Protein AF-A0A2V5UAE0-F1 (afdb_monomer)

Secondary structure (DSSP, 8-state):
--HHHHHHHHHHHHHHT------------EEEEEEESS-TGGGHHHHHHHHHHHHHTT--BTTTEEEEEEE-TT-GGGHHHHHHHHHHTT-SEEEE--HHHHHHHHHHH-

pLDDT: mean 87.6, std 12.56, range [53.81, 98.44]

Sequence (110 aa):
MNKKILVSILAVVILAFVHPADAQQARKVHRIGILISGSVSSANIRKDAFRQGLRELGYVEGQNIVIEYRYAEGKADRFPDLAADLVRLNVDVIVTVSTPGVLAARKATG

Structure (mmCIF, N/CA/C/O backbone):
data_AF-A0A2V5UAE0-F1
#
_entry.id   AF-A0A2V5UAE0-F1
#
loop_
_atom_site.group_PDB
_atom_site.id
_atom_site.type_symbol
_atom_site.label_atom_id
_atom_site.label_alt_id
_atom_site.label_comp_id
_atom_site.label_asym_id
_atom_site.label_entity_id
_atom_site.label_seq_id
_atom_site.pdbx_PDB_ins_code
_atom_site.Cartn_x
_atom_site.Cartn_y
_atom_site.Cartn_z
_atom_site.occupancy
_atom_site.B_iso_or_equiv
_atom_site.auth_seq_id
_atom_site.auth_comp_id
_atom_site.auth_asym_id
_atom_site.auth_atom_id
_atom_site.pdbx_PDB_model_num
ATOM 1 N N . MET A 1 1 ? -37.369 8.568 57.285 1.00 56.47 1 MET A N 1
ATOM 2 C CA . MET A 1 1 ? -37.024 8.378 55.857 1.00 56.47 1 MET A CA 1
ATOM 3 C C . MET A 1 1 ? -36.707 6.905 55.620 1.00 56.47 1 MET A C 1
ATOM 5 O O . MET A 1 1 ? -35.843 6.366 56.299 1.00 56.47 1 MET A O 1
ATOM 9 N N . ASN A 1 2 ? -37.472 6.218 54.765 1.00 77.12 2 ASN A N 1
ATOM 10 C CA . ASN A 1 2 ? -37.405 4.757 54.624 1.00 77.12 2 ASN A CA 1
ATOM 11 C C . ASN A 1 2 ? -36.143 4.328 53.861 1.00 77.12 2 ASN A C 1
ATOM 13 O O . ASN A 1 2 ? -35.950 4.749 52.725 1.00 77.12 2 ASN A O 1
ATOM 17 N N . LYS A 1 3 ? -35.323 3.438 54.443 1.00 71.81 3 LYS A N 1
ATOM 18 C CA . LYS A 1 3 ? -34.089 2.905 53.817 1.00 71.81 3 LYS A CA 1
ATOM 19 C C . LYS A 1 3 ? -34.328 2.353 52.403 1.00 71.81 3 LYS A C 1
ATOM 21 O O . LYS A 1 3 ? -33.471 2.481 51.539 1.00 71.81 3 LYS A O 1
ATOM 26 N N . LYS A 1 4 ? -35.528 1.817 52.156 1.00 73.12 4 LYS A N 1
ATOM 27 C CA . LYS A 1 4 ? -35.979 1.322 50.846 1.00 73.12 4 LYS A CA 1
ATOM 28 C C . LYS A 1 4 ? -36.037 2.424 49.779 1.00 73.12 4 LYS A C 1
ATOM 30 O O . LYS A 1 4 ? -35.613 2.195 48.658 1.00 73.12 4 LYS A O 1
ATOM 35 N N . ILE A 1 5 ? -36.493 3.625 50.148 1.00 79.56 5 ILE A N 1
ATOM 36 C CA . ILE A 1 5 ? -36.592 4.780 49.239 1.00 79.56 5 ILE A CA 1
ATOM 37 C C . ILE A 1 5 ? -35.192 5.265 48.852 1.00 79.56 5 ILE A C 1
ATOM 39 O O . ILE A 1 5 ? -34.943 5.587 47.695 1.00 79.56 5 ILE A O 1
ATOM 43 N N . LEU A 1 6 ? -34.260 5.254 49.809 1.00 75.75 6 LEU A N 1
ATOM 44 C CA . LEU A 1 6 ? -32.880 5.675 49.577 1.00 75.75 6 LEU A CA 1
ATOM 45 C C . LEU A 1 6 ? -32.162 4.756 48.572 1.00 75.75 6 LEU A C 1
ATOM 47 O O . LEU A 1 6 ? -31.471 5.236 47.680 1.00 75.75 6 LEU A O 1
ATOM 51 N N . VAL A 1 7 ? -32.376 3.440 48.684 1.00 80.88 7 VAL A N 1
ATOM 52 C CA . VAL A 1 7 ? -31.809 2.441 47.761 1.00 80.88 7 VAL A CA 1
ATOM 53 C C . VAL A 1 7 ? -32.392 2.589 46.354 1.00 80.88 7 VAL A C 1
ATOM 55 O O . VAL A 1 7 ? -31.650 2.525 45.377 1.00 80.88 7 VAL A O 1
ATOM 58 N N . SER A 1 8 ? -33.698 2.839 46.238 1.00 77.62 8 SER A N 1
ATOM 59 C CA . SER A 1 8 ? -34.347 3.034 44.937 1.00 77.62 8 SER A CA 1
ATOM 60 C C . SER A 1 8 ? -33.843 4.283 44.213 1.00 77.62 8 SER A C 1
ATOM 62 O O . SER A 1 8 ? -33.578 4.220 43.017 1.00 77.62 8 SER A O 1
ATOM 64 N N . ILE A 1 9 ? -33.656 5.397 44.929 1.00 82.69 9 ILE A N 1
ATOM 65 C CA . ILE A 1 9 ? -33.116 6.632 44.338 1.00 82.69 9 ILE A CA 1
ATOM 66 C C . ILE A 1 9 ? -31.680 6.404 43.858 1.00 82.69 9 ILE A C 1
ATOM 68 O O . ILE A 1 9 ? -31.33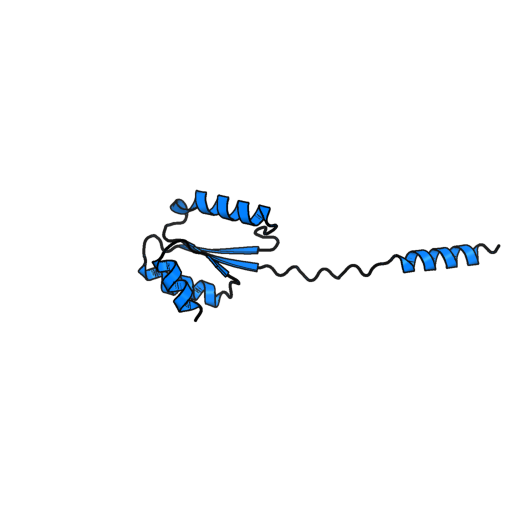9 6.788 42.742 1.00 82.69 9 ILE A O 1
ATOM 72 N N . LEU A 1 10 ? -30.856 5.724 44.658 1.00 81.12 10 LEU A N 1
ATOM 73 C CA . LEU A 1 10 ? -29.467 5.452 44.297 1.00 81.12 10 LEU A CA 1
ATOM 74 C C . LEU A 1 10 ? -29.356 4.573 43.040 1.00 81.12 10 LEU A C 1
ATOM 76 O O . LEU A 1 10 ? -28.534 4.849 42.171 1.00 81.12 10 LEU A O 1
ATOM 80 N N . ALA A 1 11 ? -30.214 3.560 42.906 1.00 77.88 11 ALA A N 1
ATOM 81 C CA . ALA A 1 11 ? -30.239 2.696 41.727 1.00 77.88 11 ALA A CA 1
ATOM 82 C C . ALA A 1 11 ? -30.638 3.457 40.449 1.00 77.88 11 ALA A C 1
ATOM 84 O O . ALA A 1 11 ? -30.014 3.271 39.406 1.00 77.88 11 ALA A O 1
ATOM 85 N N . VAL A 1 12 ? -31.629 4.352 40.531 1.00 80.50 12 VAL A N 1
ATOM 86 C CA . VAL A 1 12 ? -32.067 5.173 39.386 1.00 80.50 12 VAL A CA 1
ATOM 87 C C . VAL A 1 12 ? -30.970 6.144 38.949 1.00 80.50 12 VAL A C 1
ATOM 89 O O . VAL A 1 12 ? -30.738 6.302 37.754 1.00 80.50 12 VAL A O 1
ATOM 92 N N . VAL A 1 13 ? -30.254 6.745 39.903 1.00 82.31 13 VAL A N 1
ATOM 93 C CA . VAL A 1 13 ? -29.121 7.629 39.604 1.00 82.31 13 VAL A CA 1
ATOM 94 C C . VAL A 1 13 ? -28.010 6.859 38.888 1.00 82.31 13 VAL A C 1
ATOM 96 O O . VAL A 1 13 ? -27.516 7.333 37.875 1.00 82.31 13 VAL A O 1
ATOM 99 N N . ILE A 1 14 ? -27.662 5.650 39.341 1.00 78.06 14 ILE A N 1
ATOM 100 C CA . ILE A 1 14 ? -26.622 4.830 38.696 1.00 78.06 14 ILE A CA 1
ATOM 101 C C . ILE A 1 14 ? -27.009 4.465 37.258 1.00 78.06 14 ILE A C 1
ATOM 103 O O . ILE A 1 14 ? -26.180 4.602 36.361 1.00 78.06 14 ILE A O 1
ATOM 107 N N . LEU A 1 15 ? -28.262 4.059 37.012 1.00 73.38 15 LEU A N 1
ATOM 108 C CA . LEU A 1 15 ? -28.722 3.745 35.654 1.00 73.38 15 LEU A CA 1
ATOM 109 C C . LEU A 1 15 ? -28.743 4.970 34.728 1.00 73.38 15 LEU A C 1
ATOM 111 O O . LEU A 1 15 ? -28.497 4.816 33.535 1.00 73.38 15 LEU A O 1
ATOM 115 N N . ALA A 1 16 ? -28.973 6.175 35.256 1.00 73.25 16 ALA A N 1
ATOM 116 C CA . ALA A 1 16 ? -28.948 7.411 34.469 1.00 73.25 16 ALA A CA 1
ATOM 117 C C . ALA A 1 16 ? -27.538 7.806 33.982 1.00 73.25 16 ALA A C 1
ATOM 119 O O . ALA A 1 16 ? -27.418 8.601 33.052 1.00 73.25 16 ALA A O 1
ATOM 120 N N . PHE A 1 17 ? -26.478 7.243 34.576 1.00 67.06 17 PHE A N 1
ATOM 121 C CA . PHE A 1 17 ? -25.087 7.464 34.161 1.00 67.06 17 PHE A CA 1
ATOM 122 C C . PHE A 1 17 ? -24.511 6.341 33.292 1.00 67.06 17 PHE A C 1
ATOM 124 O O . PHE A 1 17 ? -23.368 6.451 32.842 1.00 67.06 17 PHE A O 1
ATOM 131 N N . VAL A 1 18 ? -25.282 5.286 33.010 1.00 67.56 18 VAL A N 1
ATOM 132 C CA . VAL A 1 18 ? -24.875 4.251 32.055 1.00 67.56 18 VAL A CA 1
ATOM 133 C C . VAL A 1 18 ? -25.025 4.828 30.652 1.00 67.56 18 VAL A C 1
ATOM 135 O O . VAL A 1 18 ? -26.077 4.737 30.024 1.00 67.56 18 VAL A O 1
ATOM 138 N N . HIS A 1 19 ? -23.959 5.456 30.160 1.00 64.25 19 HIS A N 1
ATOM 139 C CA . HIS A 1 19 ? -23.851 5.724 28.735 1.00 64.25 19 HIS A CA 1
ATOM 140 C C . HIS A 1 19 ? -23.828 4.375 28.014 1.00 64.25 19 HIS A C 1
ATOM 142 O O . HIS A 1 19 ? -23.097 3.480 28.456 1.00 64.25 19 HIS A O 1
ATOM 148 N N . PRO A 1 20 ? -24.593 4.195 26.924 1.00 60.28 20 PRO A N 1
ATOM 149 C CA . PRO A 1 20 ? -24.340 3.078 26.038 1.00 60.28 20 PRO A CA 1
ATOM 150 C C . PRO A 1 20 ? -22.886 3.226 25.594 1.00 60.28 20 PRO A C 1
ATOM 152 O O . PRO A 1 20 ? -22.529 4.192 24.924 1.00 60.28 20 PRO A O 1
ATOM 155 N N . ALA A 1 21 ? -22.024 2.317 26.049 1.00 59.72 21 ALA A N 1
ATOM 156 C CA . ALA A 1 21 ? -20.734 2.145 25.419 1.00 59.72 21 ALA A CA 1
ATOM 157 C C . ALA A 1 21 ? -21.065 1.848 23.960 1.00 59.72 21 ALA A C 1
ATOM 159 O O . ALA A 1 21 ? -21.709 0.830 23.695 1.00 59.72 21 ALA A O 1
ATOM 160 N N . ASP A 1 22 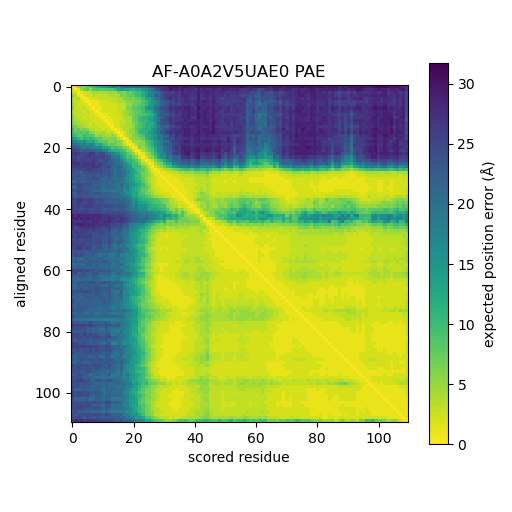? -20.726 2.768 23.051 1.00 56.38 22 ASP A N 1
ATOM 161 C CA . ASP A 1 22 ? -20.759 2.494 21.621 1.00 56.38 22 ASP A CA 1
ATOM 162 C C . ASP A 1 22 ? -20.110 1.127 21.458 1.00 56.38 22 ASP A C 1
ATOM 164 O O . ASP A 1 22 ? -18.937 0.947 21.800 1.00 56.38 22 ASP A O 1
ATOM 168 N N . ALA A 1 23 ? -20.905 0.131 21.063 1.00 53.81 23 ALA A N 1
ATOM 169 C CA . ALA A 1 23 ? -20.394 -1.182 20.740 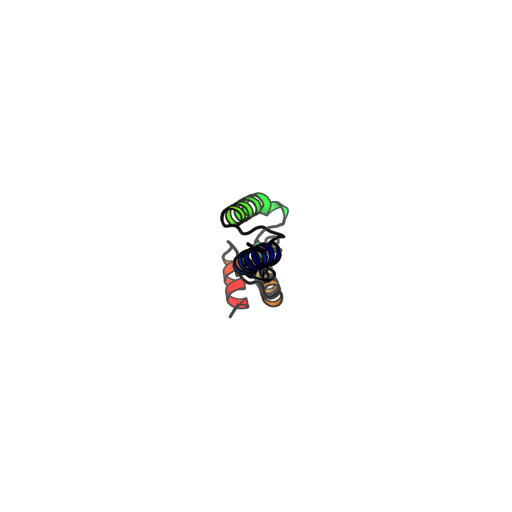1.00 53.81 23 ALA A CA 1
ATOM 170 C C . ALA A 1 23 ? -19.357 -0.918 19.660 1.00 53.81 23 ALA A C 1
ATOM 172 O O . ALA A 1 23 ? -19.723 -0.556 18.545 1.00 53.81 23 ALA A O 1
ATOM 173 N N . GLN A 1 24 ? -18.081 -0.949 20.051 1.00 55.38 24 GLN A N 1
ATOM 174 C CA . GLN A 1 24 ? -17.000 -0.364 19.281 1.00 55.38 24 GLN A CA 1
ATOM 175 C C . GLN A 1 24 ? -16.918 -1.167 17.995 1.00 55.38 24 GLN A C 1
ATOM 177 O O . GLN A 1 24 ? -16.374 -2.272 17.975 1.00 55.38 24 GLN A O 1
ATOM 182 N N . GLN A 1 25 ? -17.581 -0.651 16.960 1.00 56.62 25 GLN A N 1
ATOM 183 C CA . GLN A 1 25 ? -17.688 -1.266 15.653 1.00 56.62 25 GLN A CA 1
ATOM 184 C C . GLN A 1 25 ? -16.267 -1.649 15.287 1.00 56.62 25 GLN A C 1
ATOM 186 O O . GLN A 1 25 ? -15.400 -0.771 15.308 1.00 56.62 25 GLN A O 1
ATOM 191 N N . ALA A 1 26 ? -16.016 -2.952 15.101 1.00 62.12 26 ALA A N 1
ATOM 192 C CA . ALA A 1 26 ? -14.672 -3.474 14.898 1.00 62.12 26 ALA A CA 1
ATOM 193 C C . ALA A 1 26 ? -13.969 -2.556 13.899 1.00 62.12 26 ALA A C 1
ATOM 195 O O . ALA A 1 26 ? -14.428 -2.422 12.762 1.00 62.12 26 ALA A O 1
ATOM 196 N N . ARG A 1 27 ? -12.967 -1.809 14.384 1.00 71.62 27 ARG A N 1
ATOM 197 C CA . ARG A 1 27 ? -12.406 -0.678 13.643 1.00 71.62 27 ARG A CA 1
ATOM 198 C C . ARG A 1 27 ? -11.988 -1.212 12.282 1.00 71.62 27 ARG A C 1
ATOM 200 O O . ARG A 1 27 ? -11.177 -2.136 12.236 1.00 71.62 27 ARG A O 1
ATOM 207 N N . LYS A 1 28 ? -12.587 -0.694 11.199 1.00 82.75 28 LYS A N 1
ATOM 208 C CA . LYS A 1 28 ? -12.296 -1.166 9.838 1.00 82.75 28 LYS A CA 1
ATOM 209 C C . LYS A 1 28 ? -10.776 -1.180 9.667 1.00 82.75 28 LYS A C 1
ATOM 211 O O . LYS A 1 28 ? -10.127 -0.151 9.848 1.00 82.75 28 LYS A O 1
ATOM 216 N N . VAL A 1 29 ? -10.222 -2.349 9.356 1.00 93.31 29 VAL A N 1
ATOM 217 C CA . VAL A 1 29 ? -8.794 -2.485 9.075 1.00 93.31 29 VAL A CA 1
ATOM 218 C C . VAL A 1 29 ? -8.573 -2.039 7.637 1.00 93.31 29 VAL A C 1
ATOM 220 O O . VAL A 1 29 ? -9.040 -2.699 6.709 1.00 93.31 29 VAL A O 1
ATOM 223 N N . HIS A 1 30 ? -7.901 -0.905 7.452 1.00 95.62 30 HIS A N 1
ATOM 224 C CA . HIS A 1 30 ? -7.608 -0.388 6.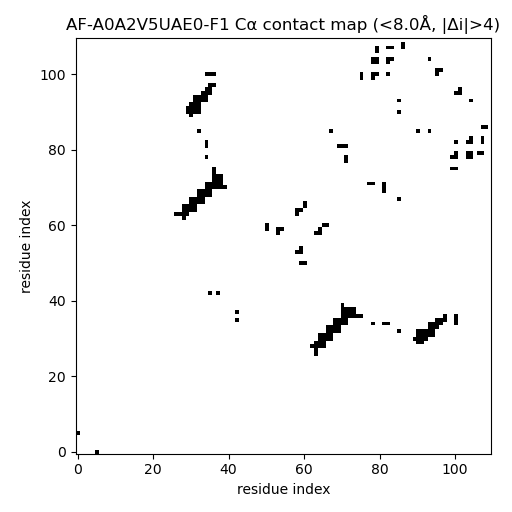120 1.00 95.62 30 HIS A CA 1
ATOM 225 C C . HIS A 1 30 ? -6.471 -1.167 5.462 1.00 95.62 30 HIS A C 1
ATOM 227 O O . HIS A 1 30 ? -5.521 -1.589 6.119 1.00 95.62 30 HIS A O 1
ATOM 233 N N . ARG A 1 31 ? -6.530 -1.346 4.149 1.00 97.69 31 ARG A N 1
ATOM 234 C CA . ARG A 1 31 ? -5.535 -2.105 3.389 1.00 97.69 31 ARG A CA 1
ATOM 235 C C . ARG A 1 31 ? -4.779 -1.181 2.451 1.00 97.69 31 ARG A C 1
ATOM 237 O O . ARG A 1 31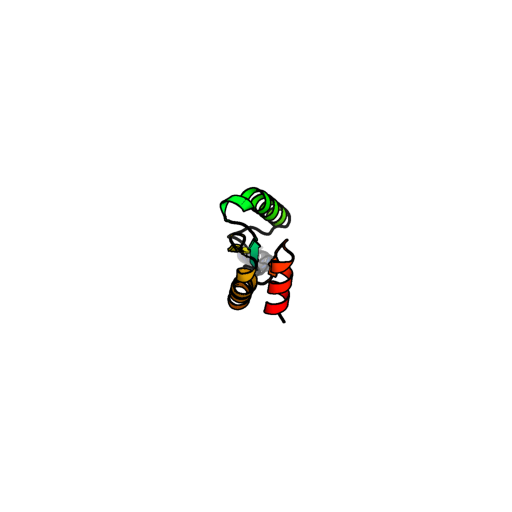 ? -5.370 -0.554 1.580 1.00 97.69 31 ARG A O 1
ATOM 244 N N . ILE A 1 32 ? -3.465 -1.116 2.618 1.00 97.88 32 ILE A N 1
ATOM 245 C CA . ILE A 1 32 ? -2.571 -0.268 1.829 1.00 97.88 32 ILE A CA 1
ATOM 246 C C . ILE A 1 32 ? -1.743 -1.169 0.918 1.00 97.88 32 ILE A C 1
ATOM 248 O O . ILE A 1 32 ? -0.961 -1.980 1.401 1.00 97.88 32 ILE A O 1
ATOM 252 N N . GLY A 1 33 ? -1.876 -1.023 -0.395 1.00 97.62 33 GLY A N 1
ATOM 253 C CA . GLY A 1 33 ? -1.000 -1.669 -1.369 1.00 97.62 33 GLY A CA 1
ATOM 254 C C . GLY A 1 33 ? 0.231 -0.815 -1.664 1.00 97.62 33 GLY A C 1
ATOM 255 O O . GLY A 1 33 ? 0.096 0.378 -1.914 1.00 97.62 33 GLY A O 1
ATOM 256 N N . ILE A 1 34 ? 1.432 -1.395 -1.677 1.00 95.81 34 ILE A N 1
ATOM 257 C CA . ILE A 1 34 ? 2.668 -0.678 -2.029 1.00 95.81 34 ILE A CA 1
ATOM 258 C C . ILE A 1 34 ? 3.384 -1.375 -3.185 1.00 95.81 34 ILE A C 1
ATOM 260 O O . ILE A 1 34 ? 3.846 -2.510 -3.047 1.00 95.81 34 ILE A O 1
ATOM 264 N N . LEU A 1 35 ? 3.539 -0.659 -4.304 1.00 95.25 35 LEU A N 1
ATOM 265 C CA . LEU A 1 35 ? 4.342 -1.092 -5.451 1.00 95.25 35 LEU A CA 1
ATOM 266 C C . LEU A 1 35 ? 5.764 -0.533 -5.338 1.00 95.25 35 LEU A C 1
ATOM 268 O O . LEU A 1 35 ? 5.975 0.685 -5.349 1.00 95.25 35 LEU A O 1
ATOM 272 N N . ILE A 1 36 ? 6.746 -1.429 -5.278 1.00 92.81 36 ILE A N 1
ATOM 273 C CA . ILE A 1 36 ? 8.162 -1.112 -5.078 1.00 92.81 36 ILE A CA 1
ATOM 274 C C . ILE A 1 36 ? 8.960 -1.543 -6.309 1.00 92.81 36 ILE A C 1
ATOM 276 O O . ILE A 1 36 ? 8.897 -2.700 -6.713 1.00 92.81 36 ILE A O 1
ATOM 280 N N . SER A 1 37 ? 9.760 -0.634 -6.879 1.00 91.56 37 SER A N 1
ATOM 281 C CA . SER A 1 37 ? 10.577 -0.939 -8.064 1.00 91.56 37 SER A CA 1
ATOM 282 C C . SER A 1 37 ? 11.658 -1.980 -7.813 1.00 91.56 37 SER A C 1
ATOM 284 O O . SER A 1 37 ? 11.933 -2.786 -8.689 1.00 91.56 37 SER A O 1
ATOM 286 N N . GLY A 1 38 ? 12.310 -1.929 -6.654 1.00 88.94 38 GLY A N 1
ATOM 287 C CA . GLY A 1 38 ? 13.426 -2.810 -6.320 1.00 88.94 38 GLY A CA 1
ATOM 288 C C . GLY A 1 38 ? 12.997 -4.113 -5.649 1.00 88.94 38 GLY A C 1
ATOM 289 O O . GLY A 1 38 ? 11.846 -4.537 -5.744 1.00 88.94 38 GLY A O 1
ATOM 290 N N . SER A 1 39 ? 13.952 -4.712 -4.949 1.00 86.06 39 SER A N 1
ATOM 291 C CA . SER A 1 39 ? 13.799 -5.905 -4.119 1.00 86.06 39 SER A CA 1
ATOM 292 C C . SER A 1 39 ? 13.460 -5.569 -2.664 1.00 86.06 39 SER A C 1
ATOM 294 O O . SER A 1 39 ? 13.590 -4.418 -2.220 1.00 86.06 39 SER A O 1
ATOM 296 N N . VAL A 1 40 ? 13.132 -6.601 -1.882 1.00 83.62 40 VAL A N 1
ATOM 297 C CA . VAL A 1 40 ? 12.944 -6.520 -0.421 1.00 83.62 40 VAL A CA 1
ATOM 298 C C . VAL A 1 40 ? 14.134 -5.848 0.280 1.00 83.62 40 VAL A C 1
ATOM 300 O O . VAL A 1 40 ? 13.919 -5.007 1.155 1.00 83.62 40 VAL A O 1
ATOM 303 N N . SER A 1 41 ? 15.371 -6.162 -0.124 1.00 78.38 41 SER A N 1
ATOM 304 C CA . SER A 1 41 ? 16.599 -5.634 0.492 1.00 78.38 41 SER A CA 1
ATOM 305 C C . SER A 1 41 ? 16.858 -4.158 0.169 1.00 78.38 41 SER A C 1
ATOM 307 O O . SER A 1 41 ? 17.353 -3.417 1.015 1.00 78.38 41 SER A O 1
ATOM 309 N N . SER A 1 42 ? 16.469 -3.700 -1.022 1.00 73.88 42 SER A N 1
ATOM 310 C CA . SER A 1 42 ? 16.719 -2.328 -1.501 1.00 73.88 42 SER A CA 1
ATOM 311 C C . SER A 1 42 ? 15.762 -1.262 -0.940 1.00 73.88 42 SER A C 1
ATOM 313 O O . SER A 1 42 ? 15.966 -0.063 -1.142 1.00 7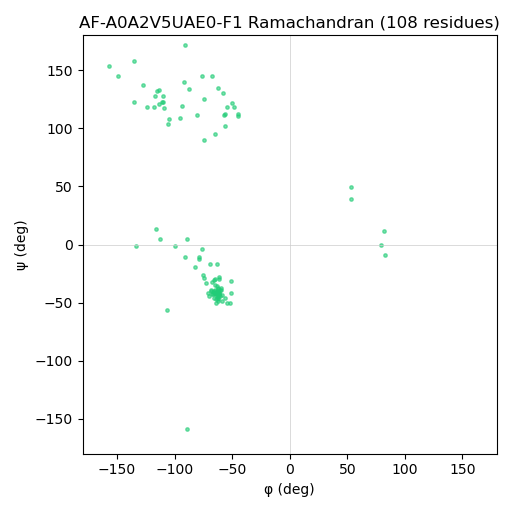3.88 42 SER A O 1
ATOM 315 N N . ALA A 1 43 ? 14.685 -1.676 -0.264 1.00 66.75 43 ALA A N 1
ATOM 316 C CA . ALA A 1 43 ? 13.558 -0.802 0.070 1.00 66.75 43 ALA A CA 1
ATOM 317 C C . ALA A 1 43 ? 13.393 -0.510 1.572 1.00 66.75 43 ALA A C 1
ATOM 319 O O . ALA A 1 43 ? 12.416 0.130 1.953 1.00 66.75 43 ALA A O 1
ATOM 320 N N . ASN A 1 44 ? 14.305 -0.975 2.432 1.00 68.94 44 ASN A N 1
ATOM 321 C CA . ASN A 1 44 ? 14.088 -0.986 3.884 1.00 68.94 44 ASN A CA 1
ATOM 322 C C . ASN A 1 44 ? 13.947 0.411 4.515 1.00 68.94 44 ASN A C 1
ATOM 324 O O . ASN A 1 44 ? 12.926 0.666 5.146 1.00 68.94 44 ASN A O 1
ATOM 328 N N . ILE A 1 45 ? 14.862 1.352 4.249 1.00 65.00 45 ILE A N 1
ATOM 329 C CA . ILE A 1 45 ? 14.835 2.688 4.888 1.00 65.00 45 ILE A CA 1
ATOM 330 C C . ILE A 1 45 ? 13.526 3.444 4.595 1.00 65.00 45 ILE A C 1
ATOM 332 O O . ILE A 1 45 ? 12.914 4.025 5.488 1.00 65.00 45 ILE A O 1
ATOM 336 N N . ARG A 1 46 ? 13.051 3.406 3.342 1.00 77.25 46 ARG A N 1
ATOM 337 C CA . ARG A 1 46 ? 11.807 4.093 2.953 1.00 77.25 46 ARG A CA 1
ATOM 338 C C . ARG A 1 46 ? 10.565 3.465 3.593 1.00 77.25 46 ARG A C 1
ATOM 340 O O . ARG A 1 46 ? 9.623 4.192 3.891 1.00 77.25 46 ARG A O 1
ATOM 347 N N . LYS A 1 47 ? 10.555 2.144 3.822 1.00 84.69 47 LYS A N 1
ATOM 348 C CA . LYS A 1 47 ? 9.438 1.457 4.495 1.00 84.69 47 LYS A CA 1
ATOM 349 C C . LYS A 1 47 ? 9.312 1.888 5.952 1.00 84.69 47 LYS A C 1
ATOM 351 O O . LYS A 1 47 ? 8.197 2.119 6.409 1.00 84.69 47 LYS A O 1
ATOM 356 N N . ASP A 1 48 ? 10.429 2.014 6.661 1.00 88.44 48 ASP A N 1
ATOM 357 C CA . ASP A 1 48 ? 10.402 2.335 8.089 1.00 88.44 48 ASP A CA 1
ATOM 358 C C . ASP A 1 48 ? 9.969 3.780 8.334 1.00 88.44 48 ASP A C 1
ATOM 360 O O . ASP A 1 48 ? 9.104 4.016 9.176 1.00 88.44 48 ASP A O 1
ATOM 364 N N . ALA A 1 49 ? 10.467 4.725 7.530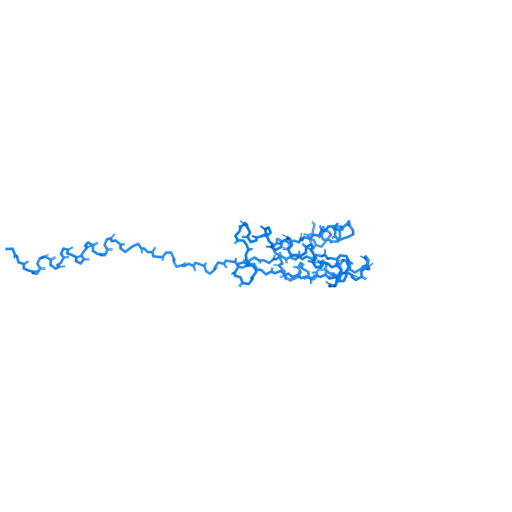 1.00 90.81 49 ALA A N 1
ATOM 365 C CA . ALA A 1 49 ? 10.006 6.112 7.563 1.00 90.81 49 ALA A CA 1
ATOM 366 C C . ALA A 1 49 ? 8.513 6.234 7.206 1.00 90.81 49 ALA A C 1
ATOM 368 O O . ALA A 1 49 ? 7.770 6.944 7.881 1.00 90.81 49 ALA A O 1
ATOM 369 N N . PHE A 1 50 ? 8.047 5.497 6.190 1.00 92.19 50 PHE A N 1
ATOM 370 C CA . PHE A 1 50 ? 6.631 5.478 5.813 1.00 92.19 50 PHE A CA 1
ATOM 371 C C . PHE A 1 50 ? 5.742 4.942 6.943 1.00 92.19 50 PHE A C 1
ATOM 373 O O . PHE A 1 50 ? 4.746 5.566 7.300 1.00 92.19 50 PHE A O 1
ATOM 380 N N . ARG A 1 51 ? 6.129 3.819 7.560 1.00 93.50 51 ARG A N 1
ATOM 381 C CA . ARG A 1 51 ? 5.423 3.262 8.723 1.00 93.50 51 ARG A CA 1
ATOM 382 C C . ARG A 1 51 ? 5.444 4.212 9.912 1.00 93.50 51 ARG A C 1
ATOM 384 O O . ARG A 1 51 ? 4.448 4.302 10.618 1.00 93.50 51 ARG A O 1
ATOM 391 N N . GLN A 1 52 ? 6.556 4.905 10.144 1.00 95.31 52 GLN A N 1
ATOM 392 C CA . GLN A 1 52 ? 6.661 5.880 11.223 1.00 95.31 52 GLN A CA 1
ATOM 393 C C . GLN A 1 52 ? 5.678 7.038 11.028 1.00 95.31 52 GLN A C 1
ATOM 395 O O . GLN A 1 52 ? 4.901 7.308 11.938 1.00 95.31 52 GLN A O 1
ATOM 400 N N . GLY A 1 53 ? 5.628 7.638 9.835 1.00 96.00 53 GLY A N 1
ATOM 401 C CA . GLY A 1 53 ? 4.658 8.695 9.535 1.00 96.00 53 GLY A CA 1
ATOM 402 C C . GLY A 1 53 ? 3.204 8.222 9.659 1.00 96.00 53 GLY A C 1
ATOM 403 O O . GLY A 1 53 ? 2.366 8.930 10.207 1.00 96.00 53 GLY A O 1
ATOM 404 N N . LEU A 1 54 ? 2.897 6.991 9.231 1.00 96.44 54 LEU A N 1
ATOM 405 C CA . LEU A 1 54 ? 1.572 6.397 9.447 1.00 96.44 54 LEU A CA 1
ATOM 406 C C . LEU A 1 54 ? 1.235 6.264 10.939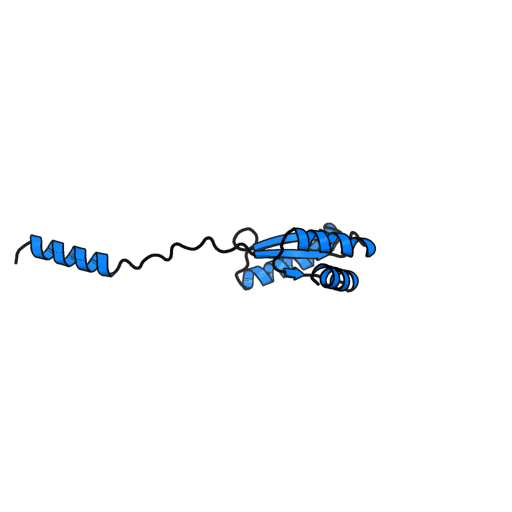 1.00 96.44 54 LEU A C 1
ATOM 408 O O . LEU A 1 54 ? 0.134 6.636 11.346 1.00 96.44 54 LEU A O 1
ATOM 412 N N . ARG A 1 55 ? 2.184 5.798 11.763 1.00 96.75 55 ARG A N 1
ATOM 413 C CA . ARG A 1 55 ? 1.997 5.676 13.218 1.00 96.75 55 ARG A CA 1
ATOM 414 C C . ARG A 1 55 ? 1.740 7.022 13.885 1.00 96.75 55 ARG A C 1
ATOM 416 O O . ARG A 1 55 ? 0.865 7.100 14.739 1.00 96.75 55 ARG A O 1
ATOM 423 N N . GLU A 1 56 ? 2.458 8.067 13.483 1.00 97.50 56 GLU A N 1
ATOM 424 C CA . GLU A 1 56 ? 2.265 9.437 13.987 1.00 97.50 56 GLU A CA 1
ATOM 425 C C . GLU A 1 56 ? 0.864 9.983 13.675 1.00 97.50 56 GLU A C 1
ATOM 427 O O . GLU A 1 56 ? 0.314 10.764 14.445 1.00 97.50 56 GLU A O 1
ATOM 432 N N . LEU A 1 57 ? 0.246 9.503 12.593 1.00 96.38 57 LEU A N 1
ATOM 433 C CA . LEU A 1 57 ? -1.135 9.807 12.211 1.00 96.38 57 LEU A CA 1
ATOM 434 C C . LEU A 1 57 ? -2.170 8.841 12.823 1.00 96.38 57 LEU A C 1
ATOM 436 O O . LEU A 1 57 ? -3.356 8.919 12.505 1.00 96.38 57 LEU A O 1
ATOM 440 N N . GLY A 1 58 ? -1.745 7.917 13.688 1.00 95.25 58 GLY A N 1
ATOM 441 C CA . GLY A 1 58 ? -2.615 6.938 14.342 1.00 95.25 58 GLY A CA 1
ATOM 442 C C . GLY A 1 58 ? -2.943 5.698 13.502 1.00 95.25 58 GLY A C 1
ATOM 443 O O . GLY A 1 58 ? -3.820 4.925 13.894 1.00 95.25 58 GLY A O 1
ATOM 444 N N . TYR A 1 59 ? -2.258 5.476 12.377 1.00 95.88 59 TYR A N 1
ATOM 445 C CA . TYR A 1 59 ? -2.358 4.261 11.567 1.00 95.88 59 TYR A CA 1
ATOM 446 C C . TYR A 1 59 ? -1.245 3.271 11.942 1.00 95.88 59 TYR A C 1
ATOM 448 O O . TYR A 1 59 ? -0.067 3.477 11.655 1.00 95.88 59 TYR A O 1
ATOM 456 N N . VAL A 1 60 ? -1.623 2.174 12.593 1.00 94.94 60 VAL A N 1
ATOM 457 C CA . VAL A 1 60 ? -0.719 1.168 13.150 1.00 94.94 60 VAL A CA 1
ATOM 458 C C . VAL A 1 60 ? -0.954 -0.178 12.466 1.00 94.94 60 VAL A C 1
ATOM 460 O O . VAL A 1 60 ? -2.046 -0.755 12.524 1.00 94.94 60 VAL A O 1
ATOM 463 N N . GLU A 1 61 ? 0.094 -0.677 11.807 1.00 93.12 61 GLU A N 1
ATOM 464 C CA . GLU A 1 61 ? 0.098 -1.976 11.126 1.00 93.12 61 GLU A CA 1
ATOM 465 C C . GLU A 1 61 ? -0.232 -3.110 12.105 1.00 93.12 61 GLU A C 1
ATOM 467 O O . GLU A 1 61 ? 0.318 -3.177 13.202 1.00 93.12 61 GLU A O 1
ATOM 472 N N . GLY A 1 62 ? -1.183 -3.968 11.727 1.00 90.56 62 GLY A N 1
ATOM 473 C CA . GLY A 1 62 ? -1.700 -5.053 12.565 1.00 90.56 62 GLY A CA 1
ATOM 474 C C . GLY A 1 62 ? -2.779 -4.639 13.574 1.00 90.56 62 GLY A C 1
ATOM 475 O O . GLY A 1 62 ? -3.397 -5.516 14.169 1.00 90.56 62 GLY A O 1
ATOM 476 N N . GLN A 1 63 ? -3.046 -3.339 13.751 1.00 92.94 63 GLN A N 1
ATOM 477 C CA . GLN A 1 63 ? -4.145 -2.856 14.600 1.00 92.94 63 GLN A CA 1
ATOM 478 C C . GLN A 1 63 ? -5.308 -2.309 13.775 1.00 92.94 63 GLN A C 1
ATOM 480 O O . GLN A 1 63 ? -6.441 -2.755 13.924 1.00 92.94 63 GLN A O 1
ATOM 485 N N . ASN A 1 64 ? -5.040 -1.329 12.911 1.00 94.31 64 ASN A N 1
ATOM 486 C CA . ASN A 1 64 ? -6.068 -0.669 12.101 1.00 94.31 64 ASN A CA 1
ATOM 487 C C . ASN A 1 64 ? -5.675 -0.509 10.627 1.00 94.31 64 ASN A C 1
ATOM 489 O O . ASN A 1 64 ? -6.491 -0.030 9.841 1.00 94.31 64 ASN A O 1
ATOM 493 N N . ILE A 1 65 ? -4.469 -0.945 10.244 1.00 96.94 65 ILE A N 1
ATOM 494 C CA . ILE A 1 65 ? -4.056 -1.080 8.846 1.00 96.94 65 ILE A CA 1
ATOM 495 C C . ILE A 1 65 ? -3.337 -2.412 8.591 1.00 96.94 65 ILE A C 1
ATOM 497 O O . ILE A 1 65 ? -2.739 -2.996 9.496 1.00 96.94 65 ILE A O 1
ATOM 501 N N . VAL A 1 66 ? -3.330 -2.848 7.336 1.00 96.69 66 VAL A N 1
ATOM 502 C CA . VAL A 1 66 ? -2.482 -3.918 6.790 1.00 96.69 66 VAL A CA 1
ATOM 503 C C . VAL A 1 66 ? -1.769 -3.377 5.557 1.00 96.69 66 VAL A C 1
ATOM 505 O O . VAL A 1 66 ? -2.393 -2.697 4.740 1.00 96.69 66 VAL A O 1
ATOM 508 N N . ILE A 1 67 ? -0.475 -3.676 5.411 1.00 96.19 67 ILE A N 1
ATOM 509 C CA . ILE A 1 67 ? 0.324 -3.233 4.266 1.00 96.19 67 ILE A CA 1
ATOM 510 C C . ILE A 1 67 ? 0.693 -4.427 3.382 1.00 96.19 67 ILE A C 1
ATOM 512 O O . ILE A 1 67 ? 1.337 -5.381 3.809 1.00 96.19 67 ILE A O 1
ATOM 516 N N . GLU A 1 68 ? 0.304 -4.346 2.116 1.00 96.88 68 GLU A N 1
ATOM 517 C CA . GLU A 1 68 ? 0.494 -5.365 1.092 1.00 96.88 68 GLU A CA 1
ATOM 518 C C . GLU A 1 68 ? 1.610 -4.932 0.142 1.00 96.88 68 GLU A C 1
ATOM 520 O O . GLU A 1 68 ? 1.446 -4.022 -0.671 1.00 96.88 68 GLU A O 1
ATOM 525 N N . TYR A 1 69 ? 2.765 -5.585 0.230 1.00 94.62 69 TYR A N 1
ATOM 526 C CA . TYR A 1 69 ? 3.929 -5.232 -0.581 1.00 94.62 69 TYR A CA 1
ATOM 527 C C . TYR A 1 69 ? 3.982 -6.024 -1.883 1.00 94.62 69 TYR A C 1
ATOM 529 O O . TYR A 1 69 ? 3.738 -7.233 -1.907 1.00 94.62 69 TYR A O 1
ATOM 537 N N . ARG A 1 70 ? 4.365 -5.354 -2.969 1.00 95.69 70 ARG A N 1
ATOM 538 C CA . ARG A 1 70 ? 4.605 -5.955 -4.282 1.00 95.69 70 ARG A CA 1
ATOM 539 C C . ARG A 1 70 ? 5.904 -5.405 -4.868 1.00 95.69 70 ARG A C 1
ATOM 541 O O . ARG A 1 70 ? 6.063 -4.195 -5.016 1.00 95.69 70 ARG A O 1
ATOM 548 N N . TYR A 1 71 ? 6.835 -6.302 -5.182 1.00 94.31 71 TYR A N 1
ATOM 549 C CA . TYR A 1 71 ? 8.190 -5.966 -5.621 1.00 94.31 71 TYR A CA 1
ATOM 550 C C . TYR A 1 71 ? 8.374 -6.297 -7.099 1.00 94.31 71 TYR A C 1
ATOM 552 O O . TYR A 1 71 ? 8.213 -7.447 -7.515 1.00 94.31 71 TYR A O 1
ATOM 560 N N . ALA A 1 72 ? 8.742 -5.291 -7.886 1.00 94.69 72 ALA A N 1
ATOM 561 C CA . ALA A 1 72 ? 9.028 -5.447 -9.305 1.00 94.69 72 ALA A CA 1
ATOM 562 C C . ALA A 1 72 ? 10.427 -6.037 -9.559 1.00 94.69 72 ALA A C 1
ATOM 564 O O . ALA A 1 72 ? 10.686 -6.506 -10.662 1.00 94.69 72 ALA A O 1
ATOM 565 N N . GLU A 1 73 ? 11.316 -6.103 -8.558 1.00 93.56 73 GLU A N 1
ATOM 566 C CA . GLU A 1 73 ? 12.675 -6.673 -8.690 1.00 93.56 73 GLU A CA 1
ATOM 567 C C . GLU A 1 73 ? 13.472 -6.051 -9.855 1.00 93.56 73 GLU A C 1
ATOM 569 O O . GLU A 1 73 ? 14.156 -6.734 -10.614 1.00 93.56 73 GLU A O 1
ATOM 574 N N . GLY A 1 74 ? 13.325 -4.738 -10.044 1.00 91.69 74 GLY A N 1
ATOM 575 C CA . GLY A 1 74 ? 13.964 -3.958 -11.106 1.00 91.69 74 GLY A CA 1
ATOM 576 C C . GLY A 1 74 ? 13.297 -4.066 -12.482 1.00 91.69 74 GLY A C 1
ATOM 577 O O . GLY A 1 74 ? 13.753 -3.420 -13.421 1.00 91.69 74 GLY A O 1
ATOM 578 N N . LYS A 1 75 ? 12.222 -4.847 -12.619 1.00 94.75 75 LYS A N 1
ATOM 579 C CA . LYS A 1 75 ? 11.594 -5.182 -13.904 1.00 94.75 75 LYS A CA 1
ATOM 580 C C . LYS A 1 75 ? 10.278 -4.430 -14.101 1.00 94.75 75 LYS A C 1
ATOM 582 O O . LYS A 1 75 ? 9.265 -4.750 -13.480 1.00 94.75 75 LYS A O 1
ATOM 587 N N . ALA A 1 76 ? 10.298 -3.396 -14.942 1.00 93.38 76 ALA A N 1
ATOM 588 C CA . ALA A 1 76 ? 9.155 -2.497 -15.126 1.00 93.38 76 ALA A CA 1
ATOM 589 C C . ALA A 1 76 ? 7.918 -3.182 -15.745 1.00 93.38 76 ALA A C 1
ATOM 591 O O . ALA A 1 76 ? 6.786 -2.812 -15.443 1.00 93.38 76 ALA A O 1
ATOM 592 N N . ASP A 1 77 ? 8.131 -4.207 -16.562 1.00 96.50 77 ASP A N 1
ATOM 593 C CA . ASP A 1 77 ? 7.111 -5.062 -17.173 1.00 96.50 77 ASP A CA 1
ATOM 594 C C . ASP A 1 77 ? 6.281 -5.856 -16.153 1.00 96.50 77 ASP A C 1
ATOM 596 O O . ASP A 1 77 ? 5.185 -6.295 -16.481 1.00 96.50 77 ASP A O 1
ATOM 600 N N . ARG A 1 78 ? 6.736 -5.979 -14.899 1.00 97.50 78 ARG A N 1
ATOM 601 C CA . ARG A 1 78 ? 5.978 -6.647 -13.828 1.00 97.50 78 ARG A CA 1
ATOM 602 C C . ARG A 1 78 ? 4.926 -5.763 -13.166 1.00 97.50 78 ARG A C 1
ATOM 604 O O . ARG A 1 78 ? 4.032 -6.281 -12.503 1.00 97.50 78 ARG A O 1
ATOM 611 N N . PHE A 1 79 ? 5.016 -4.438 -13.295 1.00 97.50 79 PHE A N 1
ATOM 612 C CA . PHE A 1 79 ? 4.090 -3.532 -12.607 1.00 97.50 79 PHE A CA 1
ATOM 613 C C . PHE A 1 79 ? 2.608 -3.735 -12.961 1.00 97.50 79 PHE A C 1
ATOM 615 O O . PHE A 1 79 ? 1.806 -3.649 -12.032 1.00 97.50 79 PHE A O 1
ATOM 622 N N . PRO A 1 80 ? 2.211 -4.005 -14.223 1.00 98.25 80 PRO A N 1
ATOM 623 C CA . PRO A 1 80 ? 0.814 -4.273 -14.563 1.00 98.25 80 PRO A CA 1
ATOM 624 C C . PRO A 1 80 ? 0.196 -5.410 -13.741 1.00 98.25 80 PRO A C 1
ATOM 626 O O . PRO A 1 80 ? -0.844 -5.205 -13.118 1.00 98.25 80 PRO A O 1
ATOM 629 N N . ASP A 1 81 ? 0.866 -6.561 -13.663 1.00 98.44 81 ASP A N 1
ATOM 630 C CA . ASP A 1 81 ? 0.359 -7.724 -12.924 1.00 98.44 81 ASP A CA 1
ATOM 631 C C . ASP A 1 81 ? 0.335 -7.461 -11.416 1.00 98.44 81 ASP A C 1
ATOM 633 O O . ASP A 1 81 ? -0.652 -7.733 -10.736 1.00 98.44 81 ASP A O 1
ATOM 637 N N . LEU A 1 82 ? 1.391 -6.835 -10.888 1.00 98.38 82 LEU A N 1
ATOM 638 C CA . LEU A 1 82 ? 1.470 -6.476 -9.472 1.00 98.38 82 LEU A CA 1
ATOM 639 C C . LEU A 1 82 ? 0.391 -5.461 -9.060 1.00 98.38 82 LEU A C 1
ATOM 641 O O . LEU A 1 82 ? -0.120 -5.528 -7.942 1.00 98.38 82 LEU A O 1
ATOM 645 N N . ALA A 1 83 ? 0.043 -4.518 -9.939 1.00 98.44 83 ALA A N 1
ATOM 646 C CA . ALA A 1 83 ? -1.041 -3.570 -9.705 1.00 98.44 83 ALA A CA 1
ATOM 647 C C . ALA A 1 83 ? -2.409 -4.269 -9.746 1.00 98.44 83 ALA A C 1
ATOM 649 O O . ALA A 1 83 ? -3.229 -4.055 -8.852 1.00 98.44 83 ALA A O 1
ATOM 650 N N . ALA A 1 84 ? -2.632 -5.146 -10.730 1.00 98.38 84 ALA A N 1
ATOM 651 C CA . ALA A 1 84 ? -3.852 -5.944 -10.828 1.00 98.38 84 ALA A CA 1
ATOM 652 C C . ALA A 1 84 ? -4.056 -6.838 -9.593 1.00 98.38 84 ALA A C 1
ATOM 654 O O . ALA A 1 84 ? -5.178 -6.975 -9.105 1.00 98.38 84 ALA A O 1
ATOM 655 N N . ASP A 1 85 ? -2.977 -7.394 -9.040 1.00 98.38 85 ASP A N 1
ATOM 656 C CA . ASP A 1 85 ? -3.020 -8.163 -7.798 1.00 98.38 85 ASP A CA 1
ATOM 657 C C . ASP A 1 85 ? -3.505 -7.330 -6.608 1.00 98.38 85 ASP A C 1
ATOM 659 O O . ASP A 1 85 ? -4.304 -7.822 -5.813 1.00 98.38 85 ASP A O 1
ATOM 663 N N . LEU A 1 86 ? -3.054 -6.078 -6.478 1.00 98.44 86 LEU A N 1
ATOM 664 C CA . LEU A 1 86 ? -3.500 -5.180 -5.406 1.00 98.44 86 LEU A CA 1
ATOM 665 C C . LEU A 1 86 ? -4.972 -4.781 -5.569 1.00 98.44 86 LEU A C 1
ATOM 667 O O . LEU A 1 86 ? -5.708 -4.767 -4.583 1.00 98.44 86 LEU A O 1
ATOM 671 N N . VAL A 1 87 ? -5.421 -4.522 -6.801 1.00 98.19 87 VAL A N 1
ATOM 672 C CA . VAL A 1 87 ? -6.837 -4.235 -7.090 1.00 98.19 87 VAL A CA 1
ATOM 673 C C . VAL A 1 87 ? -7.714 -5.443 -6.769 1.00 98.19 87 VAL A C 1
ATOM 675 O O . VAL A 1 87 ? -8.706 -5.307 -6.059 1.00 98.19 87 VAL A O 1
ATOM 678 N N . ARG A 1 88 ? -7.320 -6.648 -7.199 1.00 97.94 88 ARG A N 1
ATOM 679 C CA . ARG A 1 88 ? -8.038 -7.898 -6.891 1.00 97.94 88 ARG A CA 1
ATOM 680 C C . ARG A 1 88 ? -8.095 -8.182 -5.391 1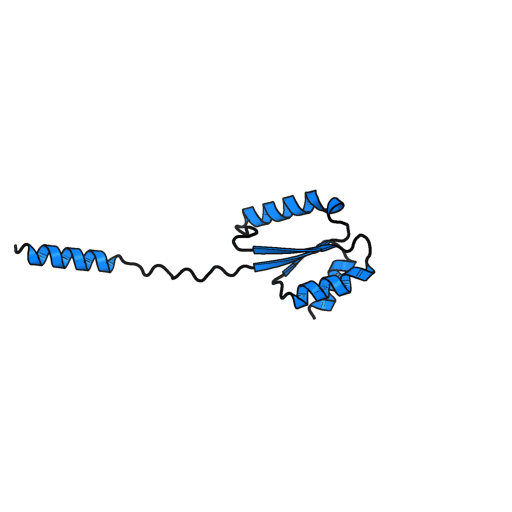.00 97.94 88 ARG A C 1
ATOM 682 O O . ARG A 1 88 ? -9.038 -8.800 -4.904 1.00 97.94 88 ARG A O 1
ATOM 689 N N . LEU A 1 89 ? -7.091 -7.719 -4.655 1.00 97.50 89 LEU A N 1
ATOM 690 C CA . LEU A 1 89 ? -7.036 -7.807 -3.207 1.00 97.50 89 LEU A CA 1
ATOM 691 C C . LEU A 1 89 ? -7.940 -6.776 -2.507 1.00 97.50 89 LEU A C 1
ATOM 693 O O . LEU A 1 89 ? -8.072 -6.837 -1.290 1.00 97.50 89 LEU A O 1
ATOM 697 N N . ASN A 1 90 ? -8.597 -5.875 -3.242 1.00 96.75 90 ASN A N 1
ATOM 698 C CA . ASN A 1 90 ? -9.441 -4.807 -2.703 1.00 96.75 90 ASN A CA 1
ATOM 699 C C . ASN A 1 90 ? -8.701 -3.960 -1.657 1.00 96.75 90 ASN A C 1
ATOM 701 O O . ASN A 1 90 ? -9.182 -3.771 -0.537 1.00 96.75 90 ASN A O 1
ATOM 705 N N . VAL A 1 91 ? -7.491 -3.498 -1.990 1.00 98.19 91 VAL A N 1
ATOM 706 C CA . VAL A 1 91 ? -6.810 -2.496 -1.158 1.00 98.19 91 VAL A CA 1
ATOM 707 C C . VAL A 1 91 ? -7.559 -1.161 -1.218 1.00 98.19 91 VAL A C 1
ATOM 709 O O . VAL A 1 91 ? -8.092 -0.799 -2.263 1.00 98.19 91 VAL A O 1
ATOM 712 N N . ASP A 1 92 ? -7.587 -0.418 -0.110 1.00 97.38 92 ASP A N 1
ATOM 713 C CA . ASP A 1 92 ? -8.233 0.899 -0.052 1.00 97.38 92 ASP A CA 1
ATOM 714 C C . ASP A 1 92 ? -7.392 1.975 -0.772 1.00 97.38 92 ASP A C 1
ATOM 716 O O . ASP A 1 92 ? -7.936 2.954 -1.277 1.00 97.38 92 ASP A O 1
ATOM 720 N N . VAL A 1 93 ? -6.062 1.815 -0.821 1.00 97.00 93 VAL A N 1
ATOM 721 C CA . VAL A 1 93 ? -5.143 2.750 -1.495 1.00 97.00 93 VAL A CA 1
ATOM 722 C C . VAL A 1 93 ? -3.909 2.030 -2.042 1.00 97.00 93 VAL A C 1
ATOM 724 O O . VAL A 1 93 ? -3.406 1.095 -1.418 1.00 97.00 93 VAL A O 1
ATOM 727 N N . ILE A 1 94 ? -3.396 2.484 -3.191 1.00 97.81 94 ILE A N 1
ATOM 728 C CA . ILE A 1 94 ? -2.119 2.039 -3.768 1.00 97.81 94 ILE A CA 1
ATOM 729 C C . ILE A 1 94 ? -1.095 3.177 -3.678 1.00 97.81 94 ILE A C 1
ATOM 731 O O . ILE A 1 94 ? -1.346 4.285 -4.143 1.00 97.81 94 ILE A O 1
ATOM 735 N N . VAL A 1 95 ? 0.080 2.889 -3.117 1.00 95.94 95 VAL A N 1
ATOM 736 C CA . VAL A 1 95 ? 1.202 3.823 -2.967 1.00 95.94 95 VAL A CA 1
ATOM 737 C C . VAL A 1 95 ? 2.388 3.349 -3.801 1.00 95.94 95 VAL A C 1
ATOM 739 O O . VAL A 1 95 ? 2.801 2.189 -3.746 1.00 95.94 95 VAL A O 1
ATOM 742 N N . THR A 1 96 ? 2.984 4.256 -4.569 1.00 93.88 96 THR A N 1
ATOM 743 C CA . THR A 1 96 ? 4.227 3.999 -5.301 1.00 93.88 96 THR A CA 1
ATOM 744 C C . THR A 1 96 ? 4.947 5.303 -5.609 1.00 93.88 96 THR A C 1
ATOM 746 O O . THR A 1 96 ? 4.327 6.356 -5.710 1.00 93.88 96 THR A O 1
ATOM 749 N N . VAL A 1 97 ? 6.267 5.227 -5.759 1.00 90.56 97 VAL A N 1
ATOM 750 C CA . VAL A 1 97 ? 7.138 6.375 -6.072 1.00 90.56 97 VAL A CA 1
ATOM 751 C C . VAL A 1 97 ? 7.821 6.228 -7.433 1.00 90.56 97 VAL A C 1
ATOM 753 O O . VAL A 1 97 ? 8.782 6.927 -7.731 1.00 90.56 97 VAL A O 1
ATOM 756 N N . SER A 1 98 ? 7.362 5.282 -8.257 1.00 90.62 98 SER A N 1
ATOM 757 C CA . SER A 1 98 ? 7.942 5.008 -9.572 1.00 90.62 98 SER A CA 1
ATOM 758 C C . SER A 1 98 ? 6.965 5.349 -10.686 1.00 90.62 98 SER A C 1
ATOM 760 O O . SER A 1 98 ? 5.817 4.921 -10.639 1.00 90.62 98 SER A O 1
ATOM 762 N N . THR A 1 99 ? 7.418 6.063 -11.716 1.00 95.25 99 THR A N 1
ATOM 763 C CA . THR A 1 99 ? 6.599 6.374 -12.897 1.00 95.25 99 THR A CA 1
ATOM 764 C C . THR A 1 99 ? 5.941 5.137 -13.526 1.00 95.25 99 THR A C 1
ATOM 766 O O . THR A 1 99 ? 4.723 5.169 -13.709 1.00 95.25 99 THR A O 1
ATOM 769 N N . PRO A 1 100 ? 6.654 4.025 -13.817 1.00 95.94 100 PRO A N 1
ATOM 770 C CA . PRO A 1 100 ? 6.000 2.831 -14.360 1.00 95.94 100 PRO A CA 1
ATOM 771 C C . PRO A 1 100 ? 4.970 2.224 -13.392 1.00 95.94 100 PRO A C 1
ATOM 773 O O . PRO A 1 100 ? 3.899 1.813 -13.833 1.00 95.94 100 PRO A O 1
ATOM 776 N N . GLY A 1 101 ? 5.237 2.238 -12.080 1.00 96.44 101 GLY A N 1
ATOM 777 C CA . GLY A 1 101 ? 4.273 1.808 -11.067 1.00 96.44 101 GLY A CA 1
ATOM 778 C C . GLY A 1 101 ? 3.026 2.694 -11.008 1.00 96.44 101 GLY A C 1
ATOM 779 O O . GLY A 1 101 ? 1.922 2.166 -10.919 1.00 96.44 101 GLY A O 1
ATOM 780 N N . VAL A 1 102 ? 3.173 4.022 -11.114 1.00 97.25 102 VAL A N 1
ATOM 781 C CA . VAL A 1 102 ? 2.042 4.970 -11.152 1.00 97.25 102 VAL A CA 1
ATOM 782 C C . VAL A 1 102 ? 1.164 4.707 -12.374 1.00 97.25 102 VAL A C 1
ATOM 784 O O . VAL A 1 102 ? -0.057 4.635 -12.252 1.00 97.25 102 VAL A O 1
ATOM 787 N N . LEU A 1 103 ? 1.770 4.534 -13.554 1.00 97.94 103 LEU A N 1
ATOM 788 C CA . LEU A 1 103 ? 1.033 4.253 -14.788 1.00 97.94 103 LEU A CA 1
ATOM 789 C C . LEU A 1 103 ? 0.278 2.921 -14.713 1.00 97.94 103 LEU A C 1
ATOM 791 O O . LEU A 1 103 ? -0.878 2.853 -15.129 1.00 97.94 103 LEU A O 1
ATOM 795 N N . ALA A 1 104 ? 0.911 1.884 -14.160 1.00 98.00 104 ALA A N 1
ATOM 796 C CA . ALA A 1 104 ? 0.283 0.584 -13.963 1.00 98.00 104 ALA A CA 1
ATOM 797 C C . ALA A 1 104 ? -0.872 0.643 -12.954 1.00 98.00 104 ALA A C 1
ATOM 799 O O . ALA A 1 104 ? -1.950 0.135 -13.250 1.00 98.00 104 ALA A O 1
ATOM 800 N N . ALA A 1 105 ? -0.678 1.306 -11.809 1.00 97.94 105 ALA A N 1
ATOM 801 C CA . ALA A 1 105 ? -1.722 1.492 -10.804 1.00 97.94 105 ALA A CA 1
ATOM 802 C C . ALA A 1 105 ? -2.931 2.230 -11.392 1.00 97.94 105 ALA A C 1
ATOM 804 O O . ALA A 1 105 ? -4.042 1.723 -11.297 1.00 97.94 105 ALA A O 1
ATOM 805 N N . ARG A 1 106 ? -2.704 3.354 -12.090 1.00 97.62 106 ARG A N 1
ATOM 806 C CA . ARG A 1 106 ? -3.772 4.117 -12.756 1.00 97.62 106 ARG A CA 1
ATOM 807 C C . ARG A 1 106 ? -4.554 3.253 -13.742 1.00 97.62 106 ARG A C 1
ATOM 809 O O . ARG A 1 106 ? -5.775 3.277 -13.749 1.00 97.62 106 ARG A O 1
ATOM 816 N N . LYS A 1 107 ? -3.851 2.478 -14.573 1.00 97.75 107 LYS A N 1
ATOM 817 C CA . LYS A 1 107 ? -4.488 1.591 -15.555 1.00 97.75 107 LYS A CA 1
ATOM 818 C C . LYS A 1 107 ? -5.304 0.479 -14.887 1.00 97.75 107 LYS A C 1
ATOM 820 O O . LYS A 1 107 ? -6.323 0.078 -15.435 1.00 97.75 107 LYS A O 1
ATOM 825 N N . ALA A 1 108 ? -4.853 -0.034 -13.743 1.00 97.56 108 ALA A N 1
ATOM 826 C CA . ALA A 1 108 ? -5.528 -1.113 -13.029 1.00 97.56 108 ALA A CA 1
ATOM 827 C C . ALA A 1 108 ? -6.789 -0.649 -12.277 1.00 97.56 108 ALA A C 1
ATOM 829 O O . ALA A 1 108 ? -7.682 -1.461 -12.053 1.00 97.56 108 ALA A O 1
ATOM 830 N N . THR A 1 109 ? -6.869 0.627 -11.886 1.00 95.94 109 THR A N 1
ATOM 831 C CA . THR A 1 109 ? -7.992 1.172 -11.102 1.00 95.94 109 THR A CA 1
ATOM 832 C C . THR A 1 109 ? -9.137 1.754 -11.934 1.00 95.94 109 THR A C 1
ATOM 834 O O . THR A 1 109 ? -10.197 2.003 -11.365 1.00 95.94 109 THR A O 1
ATOM 837 N N . GLY A 1 110 ? -8.951 1.934 -13.247 1.00 86.75 110 GLY A N 1
ATOM 838 C CA . GLY A 1 110 ? -9.941 2.544 -14.149 1.00 86.75 110 GLY A CA 1
ATOM 839 C C . GLY A 1 110 ? -9.598 3.972 -14.536 1.00 86.75 110 GLY A C 1
ATOM 840 O O . GLY A 1 110 ? -9.281 4.774 -13.629 1.00 86.75 110 GLY A O 1
#

Mean predicted aligned error: 10.44 Å

Foldseek 3Di:
DDPVVVVVVVVVVVVVPPDPPPPPPQQAAAEEEEEEQADPVVCPVVVVVVQVVCVVVVRHDPRRYDYHYDYNNNPLVCLLVSLLVCVVVVHPYYDYDDPSNVVSVVVNVD

Solvent-accessible surface area (backbone atoms only — not comparable to full-atom values): 6398 Å² total; per-residue (Å²): 135,60,72,69,60,57,51,52,52,53,52,53,57,56,59,74,66,62,67,82,72,71,76,73,66,76,67,74,64,43,33,38,24,34,52,38,61,43,44,82,84,77,44,52,73,64,50,53,55,50,50,48,56,33,42,77,73,72,43,37,78,84,73,40,26,45,79,48,80,39,68,32,62,70,37,70,86,44,27,51,61,52,28,41,52,37,54,76,66,63,42,79,44,79,46,62,91,42,73,62,41,48,55,20,40,50,66,54,73,107

Radius of gyration: 24.67 Å; Cα contacts (8 Å, |Δi|>4): 126; chains: 1; bounding box: 54×18×73 Å

Nearest PDB structures (foldseek):
  6hnk-assembly1_A  TM=8.764E-01  e=3.746E-04  Clostridioides difficile 630
  3lkv-assembly1_A-2  TM=8.944E-01  e=1.078E-03  Vibrio cholerae O1 biovar El Tor str. N16961
  3lft-assembly1_A  TM=8.570E-01  e=6.845E-03  Streptococcus pneumoniae TIGR4
  7a4f-assembly1_AI  TM=4.888E-01  e=1.034E+00  Lambdavirus lambda
  6j5j-assembly1_D  TM=3.596E-01  e=6.516E-01  Sus scrofa